Protein AF-A0A7S2CNF3-F1 (afdb_monomer_lite)

Secondary structure (DSSP, 8-state):
--------------------------------SS-EEEEESS-----TT-----EEEEE--SS-EEEEEEEEEEEE---SS-TTPEEEEEEEEEEEE----EEES-S--------TT--------EEE-SSS----------

Sequence (142 aa):
PNAKSQDANVSSAASAASGAEDGGMDAFNIDRASAILSCIPPRGILAPGESATSNIICEAGRQPERVRAVLECLVAGTDHLQSSTFKTQYISLRGEVQSPKVHLNTTHIAWGTCFVGVPVVRTVTLTNLSNLSTKFKWERPM

Structure (mmCIF, N/CA/C/O backbone):
data_AF-A0A7S2CNF3-F1
#
_entry.id   AF-A0A7S2CNF3-F1
#
loop_
_atom_site.group_PDB
_atom_site.id
_atom_site.type_symbol
_atom_site.label_atom_id
_atom_site.label_alt_id
_atom_site.label_comp_id
_atom_site.label_asym_id
_atom_site.label_entity_id
_atom_site.label_seq_id
_atom_site.pdbx_PDB_ins_code
_atom_site.Cartn_x
_atom_site.Cartn_y
_atom_site.Cartn_z
_atom_site.occupancy
_atom_site.B_iso_or_equiv
_atom_site.auth_seq_id
_atom_site.auth_comp_id
_atom_site.auth_asym_id
_atom_site.auth_atom_id
_atom_site.pdbx_PDB_model_num
ATOM 1 N N . PRO A 1 1 ? -34.050 71.194 13.784 1.00 43.69 1 PRO A N 1
ATOM 2 C CA . PRO A 1 1 ? -33.023 70.202 13.378 1.00 43.69 1 PRO A CA 1
ATOM 3 C C . PRO A 1 1 ? -32.804 69.164 14.499 1.00 43.69 1 PRO A C 1
ATOM 5 O O . PRO A 1 1 ? -31.920 69.307 15.328 1.00 43.69 1 PRO A O 1
ATOM 8 N N . ASN A 1 2 ? -33.815 68.326 14.735 1.00 32.94 2 ASN A N 1
ATOM 9 C CA . ASN A 1 2 ? -33.818 66.884 14.441 1.00 32.94 2 ASN A CA 1
ATOM 10 C C . ASN A 1 2 ? -32.731 66.067 15.159 1.00 32.94 2 ASN A C 1
ATOM 12 O O . ASN A 1 2 ? -31.636 65.862 14.650 1.00 32.94 2 ASN A O 1
ATOM 16 N N . ALA A 1 3 ? -33.132 65.523 16.309 1.00 36.19 3 ALA A N 1
ATOM 17 C CA . ALA A 1 3 ? -32.718 64.210 16.771 1.00 36.19 3 ALA A CA 1
ATOM 18 C C . ALA A 1 3 ? -33.370 63.131 15.887 1.00 36.19 3 ALA A C 1
ATOM 20 O O . ALA A 1 3 ? -34.556 63.252 15.575 1.00 36.19 3 ALA A O 1
ATOM 21 N N . LYS A 1 4 ? -32.626 62.077 15.530 1.00 34.69 4 LYS A N 1
ATOM 22 C CA . LYS A 1 4 ? -33.148 60.708 15.379 1.00 34.69 4 LYS A CA 1
ATOM 23 C C . LYS A 1 4 ? -32.015 59.700 15.178 1.00 34.69 4 LYS A C 1
ATOM 25 O O . LYS A 1 4 ? -31.193 59.837 14.279 1.00 34.69 4 LYS A O 1
ATOM 30 N N . SER A 1 5 ? -32.047 58.710 16.066 1.00 39.97 5 SER A N 1
ATOM 31 C CA . SER A 1 5 ? -31.456 57.376 15.986 1.00 39.97 5 SER A CA 1
ATOM 32 C C . SER A 1 5 ? -31.445 56.820 14.559 1.00 39.97 5 SER A C 1
ATOM 34 O O . SER A 1 5 ? -32.467 56.884 13.874 1.00 39.97 5 SER A O 1
ATOM 36 N N . GLN A 1 6 ? -30.312 56.261 14.130 1.00 36.84 6 GLN A N 1
ATOM 37 C CA . GLN A 1 6 ? -30.236 55.404 12.951 1.00 36.84 6 GLN A CA 1
ATOM 38 C C . GLN A 1 6 ? -30.036 53.964 13.412 1.00 36.84 6 GLN A C 1
ATOM 40 O O . GLN A 1 6 ? -28.930 53.533 13.729 1.00 36.84 6 GLN A O 1
ATOM 45 N N . ASP A 1 7 ? -31.153 53.243 13.440 1.00 32.22 7 ASP A N 1
ATOM 46 C CA . ASP A 1 7 ? -31.202 51.796 13.340 1.00 32.22 7 ASP A CA 1
ATOM 47 C C . ASP A 1 7 ? -30.669 51.375 11.966 1.00 32.22 7 ASP A C 1
ATOM 49 O O . ASP A 1 7 ? -31.209 51.766 10.930 1.00 32.22 7 ASP A O 1
ATOM 53 N N . ALA A 1 8 ? -29.630 50.545 11.950 1.00 36.97 8 ALA A N 1
ATOM 54 C CA . ALA A 1 8 ? -29.234 49.776 10.777 1.00 36.97 8 ALA A CA 1
ATOM 55 C C . ALA A 1 8 ? -29.357 48.287 11.112 1.00 36.97 8 ALA A C 1
ATOM 57 O O . ALA A 1 8 ? -28.380 47.572 11.316 1.00 36.97 8 ALA A O 1
ATOM 58 N N . ASN A 1 9 ? -30.608 47.834 11.193 1.00 32.03 9 ASN A N 1
ATOM 59 C CA . ASN A 1 9 ? -30.959 46.430 11.071 1.00 32.03 9 ASN A CA 1
ATOM 60 C C . ASN A 1 9 ? -30.793 46.033 9.597 1.00 32.03 9 ASN A C 1
ATOM 62 O O . ASN A 1 9 ? -31.668 46.308 8.778 1.00 32.03 9 ASN A O 1
ATOM 66 N N . VAL A 1 10 ? -29.673 45.396 9.259 1.00 37.06 10 VAL A N 1
ATOM 67 C CA . VAL A 1 10 ? -29.544 44.645 8.006 1.00 37.06 10 VAL A CA 1
ATOM 68 C C . VAL A 1 10 ? -29.472 43.169 8.362 1.00 37.06 10 VAL A C 1
ATOM 70 O O . VAL A 1 10 ? -28.413 42.565 8.503 1.00 37.06 10 VAL A O 1
ATOM 73 N N . SER A 1 11 ? -30.662 42.603 8.526 1.00 34.06 11 SER A N 1
ATOM 74 C CA . SER A 1 11 ? -30.905 41.173 8.424 1.00 34.06 11 SER A CA 1
ATOM 75 C C . SER A 1 11 ? -30.672 40.755 6.970 1.00 34.06 11 SER A C 1
ATOM 77 O O . SER A 1 11 ? -31.404 41.194 6.085 1.00 34.06 11 SER A O 1
ATOM 79 N N . SER A 1 12 ? -29.682 39.905 6.698 1.00 36.38 12 SER A N 1
ATOM 80 C CA . SER A 1 12 ? -29.613 39.188 5.419 1.00 36.38 12 SER A CA 1
ATOM 81 C C . SER A 1 12 ? -29.287 37.713 5.645 1.00 36.38 12 SER A C 1
ATOM 83 O O . SER A 1 12 ? -28.172 37.319 5.964 1.00 36.38 12 SER A O 1
ATOM 85 N N . ALA A 1 13 ? -30.375 36.947 5.565 1.00 34.81 13 ALA A N 1
ATOM 86 C CA . ALA A 1 13 ? -30.526 35.554 5.171 1.00 34.81 13 ALA A CA 1
ATOM 87 C C . ALA A 1 13 ? -29.304 34.629 5.290 1.00 34.81 13 ALA A C 1
ATOM 89 O O . ALA A 1 13 ? -28.396 34.623 4.458 1.00 34.81 13 ALA A O 1
ATOM 90 N N . ALA A 1 14 ? -29.414 33.710 6.252 1.00 30.45 14 ALA A N 1
ATOM 91 C CA . ALA A 1 14 ? -28.791 32.401 6.186 1.00 30.45 14 ALA A CA 1
ATOM 92 C C . ALA A 1 14 ? -29.120 31.742 4.836 1.00 30.45 14 ALA A C 1
ATOM 94 O O . ALA A 1 14 ? -30.255 31.336 4.586 1.00 30.45 14 ALA A O 1
ATOM 95 N N . SER A 1 15 ? -28.120 31.635 3.968 1.00 34.53 15 SER A N 1
ATOM 96 C CA . SER A 1 15 ? -28.191 30.748 2.814 1.00 34.53 15 SER A CA 1
ATOM 97 C C . SER A 1 15 ? -27.723 29.376 3.272 1.00 34.53 15 SER A C 1
ATOM 99 O O . SER A 1 15 ? -26.529 29.097 3.363 1.00 34.53 15 SER A O 1
ATOM 101 N N . ALA A 1 16 ? -28.698 28.542 3.623 1.00 34.00 16 ALA A N 1
ATOM 102 C CA . ALA A 1 16 ? -28.526 27.109 3.746 1.00 34.00 16 ALA A CA 1
ATOM 103 C C . ALA A 1 16 ? -28.136 26.554 2.370 1.00 34.00 16 ALA A C 1
ATOM 105 O O . ALA A 1 16 ? -28.988 26.282 1.529 1.00 34.00 16 ALA A O 1
ATOM 106 N N . ALA A 1 17 ? -26.835 26.399 2.133 1.00 33.38 17 ALA A N 1
ATOM 107 C CA . ALA A 1 17 ? -26.350 25.532 1.076 1.00 33.38 17 ALA A CA 1
ATOM 108 C C . ALA A 1 17 ? -26.454 24.097 1.599 1.00 33.38 17 ALA A C 1
ATOM 110 O O . ALA A 1 17 ? -25.530 23.553 2.201 1.00 33.38 17 ALA A O 1
ATOM 111 N N . SER A 1 18 ? -27.630 23.502 1.408 1.00 35.34 18 SER A N 1
ATOM 112 C CA . SER A 1 18 ? -27.829 22.059 1.442 1.00 35.34 18 SER A CA 1
ATOM 113 C C . SER A 1 18 ? -27.072 21.434 0.267 1.00 35.34 18 SER A C 1
ATOM 115 O O . SER A 1 18 ? -27.655 21.085 -0.757 1.00 35.34 18 SER A O 1
ATOM 117 N N . GLY A 1 19 ? -25.754 21.334 0.404 1.00 31.59 19 GLY A N 1
ATOM 118 C CA . GLY A 1 19 ? -24.930 20.429 -0.379 1.00 31.59 19 GLY A CA 1
ATOM 119 C C . GLY A 1 19 ? -25.007 19.062 0.274 1.00 31.59 19 GLY A C 1
ATOM 120 O O . GLY A 1 19 ? -24.128 18.689 1.045 1.00 31.59 19 GLY A O 1
ATOM 121 N N . ALA A 1 20 ? -26.090 18.333 0.008 1.00 35.31 20 ALA A N 1
ATOM 122 C CA . ALA A 1 20 ? -26.038 16.885 0.091 1.00 35.31 20 ALA A CA 1
ATOM 123 C C . ALA A 1 20 ? -25.110 16.433 -1.041 1.00 35.31 20 ALA A C 1
ATOM 125 O O . ALA A 1 20 ? -25.557 16.124 -2.142 1.00 35.31 20 ALA A O 1
ATOM 126 N N . GLU A 1 21 ? -23.804 16.469 -0.788 1.00 35.97 21 GLU A N 1
ATOM 127 C CA . GLU A 1 21 ? -22.886 15.616 -1.521 1.00 35.97 21 GLU A CA 1
ATOM 128 C C . GLU A 1 21 ? -23.236 14.201 -1.076 1.00 35.97 21 GLU A C 1
ATOM 130 O O . GLU A 1 21 ? -22.768 13.700 -0.051 1.00 35.97 21 GLU A O 1
ATOM 135 N N . ASP A 1 22 ? -24.169 13.607 -1.820 1.00 39.06 22 ASP A N 1
ATOM 136 C CA . ASP A 1 22 ? -24.310 12.171 -1.962 1.00 39.06 22 ASP A CA 1
ATOM 137 C C . ASP A 1 22 ? -22.948 11.672 -2.439 1.00 39.06 22 ASP A C 1
ATOM 139 O O . ASP A 1 22 ? -22.646 11.603 -3.629 1.00 39.06 22 ASP A O 1
ATOM 143 N N . GLY A 1 23 ? -22.059 11.469 -1.469 1.00 38.12 23 GLY A N 1
ATOM 144 C CA . GLY A 1 23 ? -20.784 10.821 -1.649 1.00 38.12 23 GLY A CA 1
ATOM 145 C C . GLY A 1 23 ? -21.093 9.375 -1.960 1.00 38.12 23 GLY A C 1
ATOM 146 O O . GLY A 1 23 ? -20.979 8.522 -1.079 1.00 38.12 23 GLY A O 1
ATOM 147 N N . GLY A 1 24 ? -21.514 9.129 -3.204 1.00 38.59 24 GLY A N 1
ATOM 148 C CA . GLY A 1 24 ? -21.463 7.823 -3.818 1.00 38.59 24 GLY A CA 1
ATOM 149 C C . GLY A 1 24 ? -20.099 7.276 -3.462 1.00 38.59 24 GLY A C 1
ATOM 150 O O . GLY A 1 24 ? -19.079 7.874 -3.802 1.00 38.59 24 GLY A O 1
ATOM 151 N N . MET A 1 25 ? -20.088 6.231 -2.633 1.00 52.22 25 MET A N 1
ATOM 152 C CA . MET A 1 25 ? -18.865 5.536 -2.295 1.00 52.22 25 MET A CA 1
ATOM 153 C C . MET A 1 25 ? -18.243 5.155 -3.628 1.00 52.22 25 MET A C 1
ATOM 155 O O . MET A 1 25 ? -18.742 4.236 -4.277 1.00 52.22 25 MET A O 1
ATOM 159 N N . ASP A 1 26 ? -17.194 5.874 -4.032 1.00 51.72 26 ASP A N 1
ATOM 160 C CA . ASP A 1 26 ? -16.319 5.436 -5.102 1.00 51.72 26 ASP A CA 1
ATOM 161 C C . ASP A 1 26 ? -15.913 4.032 -4.695 1.00 51.72 26 ASP A C 1
ATOM 163 O O . ASP A 1 26 ? -15.194 3.816 -3.712 1.00 51.72 26 ASP A O 1
ATOM 167 N N . ALA A 1 27 ? -16.520 3.060 -5.363 1.00 48.72 27 ALA A N 1
ATOM 168 C CA . ALA A 1 27 ? -16.251 1.673 -5.124 1.00 48.72 27 ALA A CA 1
ATOM 169 C C . ALA A 1 27 ? -14.803 1.488 -5.562 1.00 48.72 27 ALA A C 1
ATOM 171 O O . ALA A 1 27 ? -14.521 1.277 -6.738 1.00 48.72 27 ALA A O 1
ATOM 172 N N . PHE A 1 28 ? -13.875 1.587 -4.608 1.00 55.56 28 PHE A N 1
ATOM 173 C CA . PHE A 1 28 ? -12.511 1.095 -4.735 1.00 55.56 28 PHE A CA 1
ATOM 174 C C . PHE A 1 28 ? -12.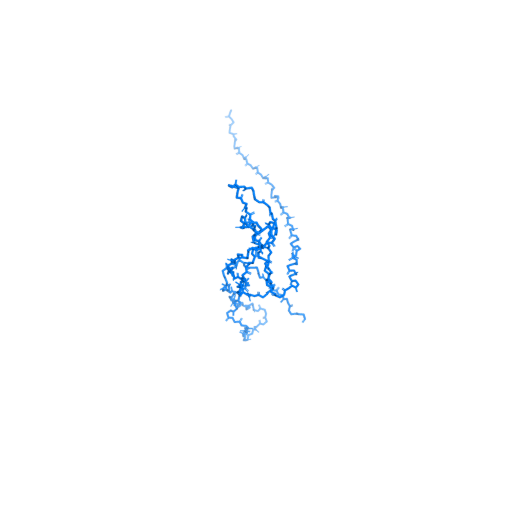582 -0.432 -4.800 1.00 55.56 28 PHE A C 1
ATOM 176 O O . PHE A 1 28 ? -12.106 -1.146 -3.916 1.00 55.56 28 PHE A O 1
ATOM 183 N N . ASN A 1 29 ? -13.253 -0.947 -5.829 1.00 61.88 29 ASN A N 1
ATOM 184 C CA . ASN A 1 29 ? -13.322 -2.359 -6.101 1.00 61.88 29 ASN A CA 1
ATOM 185 C C . ASN A 1 29 ? -12.037 -2.733 -6.827 1.00 61.88 29 ASN A C 1
ATOM 187 O O . ASN A 1 29 ? -11.966 -2.833 -8.048 1.00 61.88 29 ASN A O 1
ATOM 191 N N . ILE A 1 30 ? -10.976 -2.855 -6.038 1.00 74.50 30 ILE A N 1
ATOM 192 C CA . ILE A 1 30 ? -9.736 -3.449 -6.501 1.00 74.50 30 ILE A CA 1
ATOM 193 C C . ILE A 1 30 ? -10.001 -4.955 -6.555 1.00 74.50 30 ILE A C 1
ATOM 195 O O . ILE A 1 30 ? -10.052 -5.629 -5.519 1.00 74.50 30 ILE A O 1
ATOM 199 N N . ASP A 1 31 ? -10.215 -5.470 -7.766 1.00 79.19 31 ASP A N 1
ATOM 200 C CA . ASP A 1 31 ? -10.478 -6.895 -8.013 1.00 79.19 31 ASP A CA 1
ATOM 201 C C . ASP A 1 31 ? -9.234 -7.767 -7.771 1.00 79.19 31 ASP A C 1
ATOM 203 O O . ASP A 1 31 ? -9.333 -8.973 -7.547 1.00 79.19 31 ASP A O 1
ATOM 207 N N . ARG A 1 32 ? -8.041 -7.161 -7.788 1.00 85.00 32 ARG A N 1
ATOM 208 C CA . ARG A 1 32 ? -6.761 -7.864 -7.661 1.00 85.00 32 ARG A CA 1
ATOM 209 C C . ARG A 1 32 ? -6.258 -7.890 -6.219 1.00 85.00 32 ARG A C 1
ATOM 211 O O . ARG A 1 32 ? -6.303 -6.895 -5.496 1.00 85.00 32 ARG A O 1
ATOM 218 N N . ALA A 1 33 ? -5.725 -9.039 -5.809 1.00 85.25 33 ALA A N 1
ATOM 219 C CA . ALA A 1 33 ? -5.144 -9.202 -4.479 1.00 85.25 33 ALA A CA 1
ATOM 220 C C . ALA A 1 33 ? -3.801 -8.460 -4.330 1.00 85.25 33 ALA A C 1
ATOM 222 O O . ALA A 1 33 ? -3.605 -7.774 -3.328 1.00 85.25 33 ALA A O 1
ATOM 223 N N . SER A 1 34 ? -2.934 -8.556 -5.343 1.00 89.25 34 SER A N 1
ATOM 224 C CA . SER A 1 34 ? -1.546 -8.064 -5.343 1.00 89.25 34 SER A CA 1
ATOM 225 C C . SER A 1 34 ? -1.332 -6.850 -6.244 1.00 89.25 34 SER A C 1
ATOM 227 O O . SER A 1 34 ? -2.154 -6.560 -7.118 1.00 89.25 34 SER A O 1
ATOM 229 N N . ALA A 1 35 ? -0.214 -6.157 -6.028 1.00 91.81 35 ALA A N 1
ATOM 230 C CA . ALA A 1 35 ? 0.184 -4.989 -6.806 1.00 91.81 35 ALA A CA 1
ATOM 231 C C . ALA A 1 35 ? 0.728 -5.355 -8.198 1.00 91.81 35 ALA A C 1
ATOM 233 O O . ALA A 1 35 ? 1.292 -6.432 -8.394 1.00 91.81 35 ALA A O 1
ATOM 234 N N . ILE A 1 36 ? 0.603 -4.443 -9.165 1.00 92.00 36 ILE A N 1
ATOM 235 C CA . ILE A 1 36 ? 1.133 -4.608 -10.527 1.00 92.00 36 ILE A CA 1
ATOM 236 C C . ILE A 1 36 ? 2.018 -3.425 -10.896 1.00 92.00 36 ILE A C 1
ATOM 238 O O . ILE A 1 36 ? 1.729 -2.279 -10.562 1.00 92.00 36 ILE A O 1
ATOM 242 N N . LEU A 1 37 ? 3.100 -3.721 -11.615 1.00 92.75 37 LEU A N 1
ATOM 243 C CA . LEU A 1 37 ? 4.009 -2.727 -12.165 1.00 92.75 37 LEU A CA 1
ATOM 244 C C . LEU A 1 37 ? 3.826 -2.632 -13.679 1.00 92.75 37 LEU A C 1
ATOM 246 O O . LEU A 1 37 ? 3.776 -3.652 -14.367 1.00 92.75 37 LEU A O 1
ATOM 250 N N . SER A 1 38 ? 3.777 -1.412 -14.204 1.00 92.19 38 SER A N 1
ATOM 251 C CA 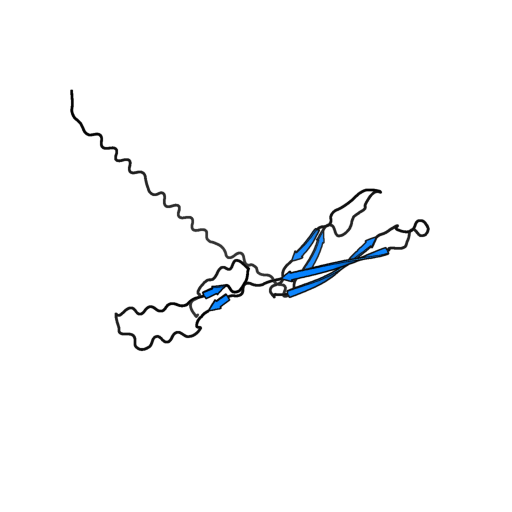. SER A 1 38 ? 3.789 -1.145 -15.642 1.00 92.19 38 SER A CA 1
ATOM 252 C C . SER A 1 38 ? 4.753 -0.009 -15.982 1.00 92.19 38 SER A C 1
ATOM 254 O O . SER A 1 38 ? 5.070 0.831 -15.144 1.00 92.19 38 SER A O 1
ATOM 256 N N . CYS A 1 39 ? 5.270 -0.016 -17.209 1.00 92.50 39 CYS A N 1
ATOM 257 C CA . CYS A 1 39 ? 6.234 0.960 -17.708 1.00 92.50 39 CYS A CA 1
ATOM 258 C C . CYS A 1 39 ? 5.623 1.675 -18.917 1.00 92.50 39 CYS A C 1
ATOM 260 O O . CYS A 1 39 ? 5.191 1.012 -19.864 1.00 92.50 39 CYS A O 1
ATOM 262 N N . ILE A 1 40 ? 5.550 3.007 -18.879 1.00 93.31 40 ILE A N 1
ATOM 263 C CA . ILE A 1 40 ? 4.910 3.818 -19.919 1.00 93.31 40 ILE A CA 1
ATOM 264 C C . ILE A 1 40 ? 5.846 4.971 -20.332 1.00 93.31 40 ILE A C 1
ATOM 266 O O . ILE A 1 40 ? 6.092 5.864 -19.519 1.00 93.31 40 ILE A O 1
ATOM 270 N N . PRO A 1 41 ? 6.318 5.013 -21.594 1.00 92.94 41 PRO A N 1
ATOM 271 C CA . PRO A 1 41 ? 6.096 4.024 -22.651 1.00 92.94 41 PRO A CA 1
ATOM 272 C C . PRO A 1 41 ? 6.914 2.729 -22.434 1.00 92.94 41 PRO A C 1
ATOM 274 O O . PRO A 1 41 ? 8.037 2.788 -21.929 1.00 92.94 41 PRO A O 1
ATOM 277 N N . PRO A 1 42 ? 6.410 1.556 -22.871 1.00 89.31 42 PRO A N 1
ATOM 278 C CA . PRO A 1 42 ? 7.123 0.281 -22.721 1.00 89.31 42 PRO A CA 1
ATOM 279 C C . PRO A 1 42 ? 8.273 0.099 -23.725 1.00 89.31 42 PRO A C 1
ATOM 281 O O . PRO A 1 42 ? 9.096 -0.797 -23.569 1.00 89.31 42 PRO A O 1
ATOM 284 N N . ARG A 1 43 ? 8.317 0.915 -24.784 1.00 89.88 43 ARG A N 1
ATOM 285 C CA . ARG A 1 43 ? 9.347 0.894 -25.831 1.00 89.88 43 ARG A CA 1
ATOM 286 C C . ARG A 1 43 ? 9.547 2.289 -26.408 1.00 89.88 43 ARG A C 1
ATOM 288 O O . ARG A 1 43 ? 8.608 3.082 -26.432 1.00 89.88 43 ARG A O 1
ATOM 295 N N . GLY A 1 44 ? 10.741 2.550 -26.919 1.00 89.62 44 GLY A N 1
ATOM 296 C CA . GLY A 1 44 ? 11.100 3.812 -27.558 1.00 89.62 44 GLY A CA 1
ATOM 297 C C . GLY A 1 44 ? 12.385 3.681 -28.368 1.00 89.62 44 GLY A C 1
ATOM 298 O O . GLY A 1 44 ? 13.030 2.633 -28.349 1.00 89.62 44 GLY A O 1
ATOM 299 N N . ILE A 1 45 ? 12.732 4.745 -29.088 1.00 89.06 45 ILE A N 1
ATOM 300 C CA . ILE A 1 45 ? 13.978 4.877 -29.848 1.00 89.06 45 ILE A CA 1
ATOM 301 C C . ILE A 1 45 ? 14.646 6.162 -29.364 1.00 89.06 45 ILE A C 1
ATOM 303 O O . ILE A 1 45 ? 13.952 7.143 -29.114 1.00 89.06 45 ILE A O 1
ATOM 307 N N . LEU A 1 46 ? 15.968 6.134 -29.211 1.00 89.38 46 LEU A N 1
ATOM 308 C CA . LEU A 1 46 ? 16.773 7.285 -28.815 1.00 89.38 46 LEU A CA 1
ATOM 309 C C . LEU A 1 46 ? 17.792 7.590 -29.907 1.00 89.38 46 LEU A C 1
ATOM 311 O O . LEU A 1 46 ? 18.520 6.694 -30.342 1.00 89.38 46 LEU A O 1
ATOM 315 N N . ALA A 1 47 ? 17.856 8.846 -30.335 1.00 89.44 47 ALA A N 1
ATOM 316 C CA . ALA A 1 47 ? 18.941 9.344 -31.162 1.00 89.44 47 ALA A CA 1
ATOM 317 C C . ALA A 1 47 ? 20.237 9.512 -30.336 1.00 89.44 47 ALA A C 1
ATOM 319 O O . ALA A 1 47 ? 20.202 9.576 -29.102 1.00 89.44 47 ALA A O 1
ATOM 320 N N . PRO A 1 48 ? 21.413 9.604 -30.982 1.00 88.69 48 PRO A N 1
ATOM 321 C CA . PRO A 1 48 ? 22.669 9.855 -30.279 1.00 88.69 48 PRO A CA 1
ATOM 322 C C . PRO A 1 48 ? 22.621 11.156 -29.467 1.00 88.69 48 PRO A C 1
ATOM 324 O O . PRO A 1 48 ? 22.366 12.228 -30.010 1.00 88.69 48 PRO A O 1
ATOM 327 N N . GLY A 1 49 ? 22.881 11.057 -28.162 1.00 90.44 49 GLY A N 1
ATOM 328 C CA . GLY A 1 49 ? 22.819 12.192 -27.233 1.00 90.44 49 GLY A CA 1
ATOM 329 C C . GLY A 1 49 ? 21.409 12.549 -26.745 1.00 90.44 49 GLY A C 1
ATOM 330 O O . GLY A 1 49 ? 21.269 13.467 -25.941 1.00 90.44 49 GLY A O 1
ATOM 331 N N . GLU A 1 50 ? 20.377 11.827 -27.184 1.00 92.81 50 GLU A N 1
ATOM 332 C CA . GLU A 1 50 ? 19.004 12.004 -26.713 1.00 92.81 50 GLU A CA 1
ATOM 333 C C . GLU A 1 50 ? 18.773 11.273 -25.383 1.00 92.81 50 GLU A C 1
ATOM 335 O O . GLU A 1 50 ? 19.379 10.241 -25.090 1.00 92.81 50 GLU A O 1
ATOM 340 N N . SER A 1 51 ? 17.876 11.809 -24.558 1.00 90.94 51 SER A N 1
ATOM 341 C CA . SER A 1 51 ? 17.419 11.185 -23.316 1.00 90.94 51 SER A CA 1
ATOM 342 C C . SER A 1 51 ? 15.897 11.098 -23.319 1.00 90.94 51 SER A C 1
ATOM 344 O O . SER A 1 51 ? 15.227 12.065 -23.669 1.00 90.94 51 SER A O 1
ATOM 346 N N . ALA A 1 52 ? 15.354 9.962 -22.883 1.00 89.50 52 ALA A N 1
ATOM 347 C CA . ALA A 1 52 ? 13.918 9.771 -22.695 1.00 89.50 52 ALA A CA 1
ATOM 348 C C . ALA A 1 52 ? 13.618 9.363 -21.255 1.00 89.50 52 ALA A C 1
ATOM 350 O O . ALA A 1 52 ? 14.414 8.693 -20.594 1.00 89.50 52 ALA A O 1
ATOM 351 N N . THR A 1 53 ? 12.434 9.742 -20.786 1.00 92.25 53 THR A N 1
ATOM 352 C CA . THR A 1 53 ? 11.907 9.340 -19.484 1.00 92.25 53 THR A CA 1
ATOM 353 C C . THR A 1 53 ? 10.794 8.327 -19.695 1.00 92.25 53 THR A C 1
ATOM 355 O O . THR A 1 53 ? 9.881 8.568 -20.483 1.00 92.25 53 THR A O 1
ATOM 358 N N . SER A 1 54 ? 10.863 7.205 -18.981 1.00 90.69 54 SER A N 1
ATOM 359 C CA . SER A 1 54 ? 9.754 6.260 -18.894 1.00 90.69 54 SER A CA 1
ATOM 360 C C . SER A 1 54 ? 9.243 6.189 -17.463 1.00 90.69 54 SER A C 1
ATOM 362 O O . SER A 1 54 ? 10.026 6.086 -16.516 1.00 90.69 54 SER A O 1
ATOM 364 N N . ASN A 1 55 ? 7.926 6.289 -17.314 1.00 93.25 55 ASN A N 1
ATOM 365 C CA . ASN A 1 55 ? 7.265 6.289 -16.023 1.00 93.25 55 ASN A CA 1
ATOM 366 C C . ASN A 1 55 ? 6.967 4.856 -15.600 1.00 93.25 55 ASN A C 1
ATOM 368 O O . ASN A 1 55 ? 6.351 4.091 -16.342 1.00 93.25 55 ASN A O 1
ATOM 372 N N . ILE A 1 56 ? 7.366 4.520 -14.378 1.00 92.62 56 ILE A N 1
ATOM 373 C CA . ILE A 1 56 ? 7.053 3.238 -13.755 1.00 92.62 56 ILE A CA 1
ATOM 374 C C . ILE A 1 56 ? 5.848 3.457 -12.848 1.00 92.62 56 ILE A C 1
ATOM 376 O O . ILE A 1 56 ? 5.922 4.208 -11.876 1.00 92.62 56 ILE A O 1
ATOM 380 N N . ILE A 1 57 ? 4.737 2.808 -13.172 1.00 92.94 57 ILE A N 1
ATOM 381 C CA . ILE A 1 57 ? 3.478 2.910 -12.439 1.00 92.94 57 ILE A CA 1
ATOM 382 C C . ILE A 1 57 ? 3.314 1.657 -11.588 1.00 92.94 57 ILE A C 1
ATOM 384 O O . ILE A 1 57 ? 3.419 0.541 -12.094 1.00 92.94 57 ILE A O 1
ATOM 388 N N . CYS A 1 58 ? 3.048 1.853 -10.297 1.00 91.50 58 CYS A N 1
ATOM 389 C CA . CYS A 1 58 ? 2.687 0.795 -9.362 1.00 91.50 58 CYS A CA 1
ATOM 390 C C . CYS A 1 58 ? 1.204 0.924 -9.015 1.00 91.50 58 CYS A C 1
ATOM 392 O O . CYS A 1 58 ? 0.801 1.860 -8.325 1.00 91.50 58 CYS A O 1
ATOM 394 N N . GLU A 1 59 ? 0.401 -0.012 -9.502 1.00 91.88 59 GLU A N 1
ATOM 395 C CA . GLU A 1 59 ? -1.015 -0.119 -9.175 1.00 91.88 59 GLU A CA 1
ATOM 396 C C . GLU A 1 59 ? -1.166 -1.011 -7.943 1.00 91.88 59 GLU A C 1
ATOM 398 O O . GLU A 1 59 ? -0.796 -2.186 -7.965 1.00 91.88 59 GLU A O 1
ATOM 403 N N . ALA A 1 60 ? -1.679 -0.448 -6.849 1.00 90.38 60 ALA A N 1
ATOM 404 C CA . ALA A 1 60 ? -1.841 -1.168 -5.592 1.00 90.38 60 ALA A CA 1
ATOM 405 C C . ALA A 1 60 ? -2.948 -2.237 -5.671 1.00 90.38 60 ALA A C 1
ATOM 407 O O . ALA A 1 60 ? -4.018 -2.004 -6.233 1.00 90.38 60 ALA A O 1
ATOM 408 N N . GLY A 1 61 ? -2.691 -3.396 -5.058 1.00 89.81 61 GLY A N 1
ATOM 409 C CA . GLY A 1 61 ? -3.692 -4.436 -4.815 1.00 89.81 61 GLY A CA 1
ATOM 410 C C . GLY A 1 61 ? -4.493 -4.197 -3.530 1.00 89.81 61 GLY A C 1
ATOM 411 O O . GLY A 1 61 ? -4.256 -3.242 -2.790 1.00 89.81 61 GLY A O 1
ATOM 412 N N . ARG A 1 62 ? -5.436 -5.099 -3.231 1.00 87.56 62 ARG A N 1
ATOM 413 C CA . ARG A 1 62 ? -6.229 -5.057 -1.987 1.00 87.56 62 ARG A CA 1
ATOM 414 C C . ARG A 1 62 ? -5.394 -5.339 -0.734 1.00 87.56 62 ARG A C 1
ATOM 416 O O . ARG A 1 62 ? -5.743 -4.879 0.352 1.00 87.56 62 ARG A O 1
ATOM 423 N N . GLN A 1 63 ? -4.342 -6.144 -0.857 1.00 88.94 63 GLN A N 1
ATOM 424 C CA . GLN A 1 63 ? -3.533 -6.571 0.279 1.00 88.94 63 GLN A CA 1
ATOM 425 C C . GLN A 1 63 ? -2.273 -5.711 0.423 1.00 88.94 63 GLN A C 1
ATOM 427 O O . GLN A 1 63 ? -1.653 -5.357 -0.581 1.00 88.94 63 GLN A O 1
ATOM 432 N N . PRO A 1 64 ? -1.850 -5.406 1.664 1.00 90.69 64 PRO A N 1
ATOM 433 C CA . PRO A 1 64 ? -0.526 -4.856 1.908 1.00 90.69 64 PRO A CA 1
ATOM 434 C C . PRO A 1 64 ? 0.553 -5.782 1.361 1.00 90.69 64 PRO A C 1
ATOM 436 O O . PRO A 1 64 ? 0.559 -6.979 1.649 1.00 90.69 64 PRO A O 1
ATOM 439 N N . GLU A 1 65 ? 1.495 -5.222 0.616 1.00 94.00 65 GLU A N 1
ATOM 440 C CA . GLU A 1 65 ? 2.512 -5.999 -0.081 1.00 94.00 65 GLU A CA 1
ATOM 441 C C . GLU A 1 65 ? 3.829 -5.229 -0.153 1.00 94.00 65 GLU A C 1
ATOM 443 O O . GLU A 1 65 ? 3.869 -4.027 -0.410 1.00 94.00 65 GLU A O 1
ATOM 448 N N . ARG A 1 66 ? 4.946 -5.934 0.040 1.00 93.81 66 ARG A N 1
ATOM 449 C CA . ARG A 1 66 ? 6.274 -5.392 -0.262 1.00 93.81 66 ARG A CA 1
ATOM 450 C C . ARG A 1 66 ? 6.641 -5.772 -1.685 1.00 93.81 66 ARG A C 1
ATOM 452 O O . ARG A 1 66 ? 7.101 -6.884 -1.926 1.00 93.81 66 ARG A O 1
ATOM 459 N N . VAL A 1 67 ? 6.492 -4.825 -2.600 1.00 93.38 67 VAL A N 1
ATOM 460 C CA . VAL A 1 67 ? 6.827 -5.020 -4.007 1.00 93.38 67 VAL A CA 1
ATOM 461 C C . VAL A 1 67 ? 8.346 -5.036 -4.159 1.00 93.38 67 VAL A C 1
ATOM 463 O O . VAL A 1 67 ? 9.033 -4.072 -3.810 1.00 93.38 67 VAL A O 1
ATOM 466 N N . ARG A 1 68 ? 8.882 -6.145 -4.669 1.00 94.94 68 ARG A N 1
ATOM 467 C CA . ARG A 1 68 ? 10.285 -6.286 -5.075 1.00 94.94 68 ARG A CA 1
ATOM 468 C C . ARG A 1 68 ? 10.308 -6.867 -6.474 1.00 94.94 68 ARG A C 1
ATOM 470 O O . ARG A 1 68 ? 9.873 -7.996 -6.667 1.00 94.94 68 ARG A O 1
ATOM 477 N N . ALA A 1 69 ? 10.807 -6.098 -7.427 1.00 92.25 69 ALA A N 1
ATOM 478 C CA . ALA A 1 69 ? 10.827 -6.501 -8.824 1.00 92.25 69 ALA A CA 1
ATOM 479 C C . ALA A 1 69 ? 12.146 -6.109 -9.483 1.00 92.25 69 ALA A C 1
ATOM 481 O O . ALA A 1 69 ? 12.894 -5.275 -8.970 1.00 92.25 69 ALA A O 1
ATOM 482 N N . VAL A 1 70 ? 12.411 -6.714 -10.633 1.00 94.62 70 VAL A N 1
ATOM 483 C CA . VAL A 1 70 ? 13.490 -6.319 -11.530 1.00 94.62 70 VAL A CA 1
ATOM 484 C C . VAL A 1 70 ? 12.852 -6.028 -12.879 1.00 94.62 70 VAL A C 1
ATOM 486 O O . VAL A 1 70 ? 12.140 -6.874 -13.411 1.00 94.62 70 VAL A O 1
ATOM 489 N N . LEU A 1 71 ? 13.062 -4.823 -13.403 1.00 92.19 71 LEU A N 1
ATOM 490 C CA . LEU A 1 71 ? 12.698 -4.499 -14.776 1.00 92.19 71 LEU A CA 1
ATOM 491 C C . LEU A 1 71 ? 13.846 -4.854 -15.703 1.00 92.19 71 LEU A C 1
ATOM 493 O O . LEU A 1 71 ? 15.003 -4.533 -15.422 1.00 92.19 71 LEU A O 1
ATOM 497 N N . GLU A 1 72 ? 13.494 -5.461 -16.825 1.00 92.69 72 GLU A N 1
ATOM 498 C CA . GLU A 1 72 ? 14.413 -5.794 -17.901 1.00 92.69 72 GLU A CA 1
ATOM 499 C C . GLU A 1 72 ? 14.216 -4.796 -19.041 1.00 92.69 72 GLU A C 1
ATOM 501 O O . GLU A 1 72 ? 13.107 -4.611 -19.542 1.00 92.69 72 GLU A O 1
ATOM 506 N N . CYS A 1 73 ? 15.294 -4.133 -19.445 1.00 89.94 73 CYS A N 1
ATOM 507 C CA . CYS A 1 73 ? 15.307 -3.224 -20.581 1.00 89.94 73 CYS A CA 1
ATOM 508 C C . CYS A 1 73 ? 16.201 -3.807 -21.673 1.00 89.94 73 CYS A C 1
ATOM 510 O O . CYS A 1 73 ? 17.403 -3.997 -21.477 1.00 89.94 73 CYS A O 1
ATOM 512 N N . LEU A 1 74 ? 15.601 -4.104 -22.823 1.00 90.00 74 LEU A N 1
ATOM 513 C CA . LEU A 1 74 ? 16.307 -4.619 -23.988 1.00 90.00 74 LEU A CA 1
ATOM 514 C C . LEU A 1 74 ? 16.796 -3.450 -24.838 1.00 90.00 74 LEU A C 1
ATOM 516 O O . LEU A 1 74 ? 15.996 -2.682 -25.370 1.00 90.00 74 LEU A O 1
ATOM 520 N N . VAL A 1 75 ? 18.114 -3.338 -24.990 1.00 88.50 75 VAL A N 1
ATOM 521 C CA . VAL A 1 75 ? 18.745 -2.304 -25.813 1.00 88.50 75 VAL A CA 1
ATOM 522 C C . VAL A 1 75 ? 19.258 -2.942 -27.099 1.00 88.50 75 VAL A C 1
ATOM 524 O O . VAL A 1 75 ? 20.120 -3.824 -27.070 1.00 88.50 75 VAL A O 1
ATOM 527 N N . ALA A 1 76 ? 18.707 -2.509 -28.231 1.00 82.94 76 ALA A N 1
ATOM 528 C CA . ALA A 1 76 ? 19.140 -2.929 -29.560 1.00 82.94 76 ALA A CA 1
ATOM 529 C C . ALA A 1 76 ? 20.339 -2.089 -30.031 1.00 82.94 76 ALA A C 1
ATOM 531 O 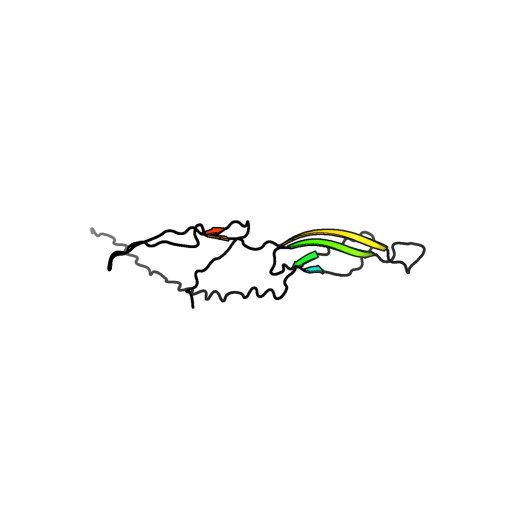O . ALA A 1 76 ? 20.398 -0.894 -29.754 1.00 82.94 76 ALA A O 1
ATOM 532 N N . GLY A 1 77 ? 21.267 -2.695 -30.779 1.00 72.06 77 GLY A N 1
ATOM 533 C CA . GLY A 1 77 ? 22.309 -1.949 -31.501 1.00 72.06 77 GLY A CA 1
ATOM 534 C C . GLY A 1 77 ? 23.494 -1.475 -30.654 1.00 72.06 77 GLY A C 1
ATOM 535 O O . GLY A 1 77 ? 24.154 -0.508 -31.016 1.00 72.06 77 GLY A O 1
ATOM 536 N N . THR A 1 78 ? 23.789 -2.138 -29.532 1.00 65.75 78 THR A N 1
ATOM 537 C CA . THR A 1 78 ? 24.938 -1.774 -28.679 1.00 65.75 78 THR A CA 1
ATOM 538 C C . THR A 1 78 ? 26.294 -2.233 -29.223 1.00 65.75 78 THR A C 1
ATOM 540 O O . THR A 1 78 ? 27.313 -1.908 -28.619 1.00 65.75 78 THR A O 1
ATOM 543 N N . ASP A 1 79 ? 26.322 -3.014 -30.307 1.00 67.19 79 ASP A N 1
ATOM 544 C CA . ASP A 1 79 ? 27.549 -3.520 -30.925 1.00 67.19 79 ASP A CA 1
ATOM 545 C C . ASP A 1 79 ? 27.709 -2.966 -32.349 1.00 67.19 79 ASP A C 1
ATOM 547 O O . ASP A 1 79 ? 26.797 -3.041 -33.171 1.00 67.19 79 ASP A O 1
ATOM 551 N N . HIS A 1 80 ? 28.893 -2.425 -32.636 1.00 59.94 80 HIS A N 1
ATOM 552 C CA . HIS A 1 80 ? 29.280 -1.907 -33.948 1.00 59.94 80 HIS A CA 1
ATOM 553 C C . HIS A 1 80 ? 29.569 -3.039 -34.961 1.00 59.94 80 HIS A C 1
ATOM 555 O O . HIS A 1 80 ? 29.776 -2.766 -36.144 1.00 59.94 80 HIS A O 1
ATOM 561 N N . LEU A 1 81 ? 29.603 -4.305 -34.517 1.00 60.47 81 LEU A N 1
ATOM 562 C CA . LEU A 1 81 ? 29.972 -5.469 -35.335 1.00 60.47 81 LEU A CA 1
ATOM 563 C C . LEU A 1 81 ? 28.856 -6.511 -35.536 1.00 60.47 81 LEU A C 1
ATOM 565 O O . LEU A 1 81 ? 28.956 -7.308 -36.468 1.00 60.47 81 LEU A O 1
ATOM 569 N N . GLN A 1 82 ? 27.773 -6.505 -34.748 1.00 56.03 82 GLN A N 1
ATOM 570 C CA . GLN A 1 82 ? 26.625 -7.403 -34.953 1.00 56.03 82 GLN A CA 1
ATOM 571 C C . GLN A 1 82 ? 25.283 -6.700 -34.718 1.00 56.03 82 GLN A C 1
ATOM 573 O O . GLN A 1 82 ? 24.832 -6.498 -33.593 1.00 56.03 82 GLN A O 1
ATOM 578 N N . SER A 1 83 ? 24.598 -6.396 -35.824 1.00 56.12 83 SER A N 1
ATOM 579 C CA . SER A 1 83 ? 23.317 -5.672 -35.865 1.00 56.12 83 SER A CA 1
ATOM 580 C C . SER A 1 83 ? 22.110 -6.448 -35.303 1.00 56.12 83 SER A C 1
ATOM 582 O O . SER A 1 83 ? 21.005 -5.908 -35.303 1.00 56.12 83 SER A O 1
ATOM 584 N N . SER A 1 84 ? 22.268 -7.700 -34.853 1.00 63.09 84 SER A N 1
ATOM 585 C CA . SER A 1 84 ? 21.147 -8.569 -34.450 1.00 63.09 84 SER A CA 1
ATOM 586 C C . SER A 1 84 ? 21.086 -8.916 -32.959 1.00 63.09 84 SER A C 1
ATOM 588 O O . SER A 1 84 ? 20.196 -9.666 -32.562 1.00 63.09 84 SER A O 1
ATOM 590 N N . THR A 1 85 ? 22.010 -8.422 -32.131 1.00 73.75 85 THR A N 1
ATOM 591 C CA . THR A 1 85 ? 22.101 -8.826 -30.717 1.00 73.75 85 THR A CA 1
ATOM 592 C C . THR A 1 85 ? 21.515 -7.751 -29.801 1.00 73.75 85 THR A C 1
ATOM 594 O O . THR A 1 85 ? 21.913 -6.587 -29.851 1.00 73.75 85 THR A O 1
ATOM 597 N N . PHE A 1 86 ? 20.566 -8.142 -28.947 1.00 79.81 86 PHE A N 1
ATOM 598 C CA . PHE A 1 86 ? 20.006 -7.286 -27.898 1.00 79.81 86 PHE A CA 1
ATOM 599 C C . PHE A 1 86 ? 20.809 -7.447 -26.604 1.00 79.81 86 PHE A C 1
ATOM 601 O O . PHE A 1 86 ? 21.093 -8.572 -26.189 1.00 79.81 86 PHE A O 1
ATOM 608 N N . LYS A 1 87 ? 21.142 -6.338 -25.936 1.00 86.38 87 LYS A N 1
ATOM 609 C CA . LYS A 1 87 ? 21.740 -6.355 -24.595 1.00 86.38 87 LYS A CA 1
ATOM 610 C C . LYS A 1 87 ? 20.670 -6.091 -23.538 1.00 86.38 87 LYS A C 1
ATOM 612 O O . LYS A 1 87 ? 19.995 -5.064 -23.593 1.00 86.38 87 LYS A O 1
ATOM 617 N N . THR A 1 88 ? 20.556 -6.981 -22.554 1.00 90.25 88 THR A N 1
ATOM 618 C CA . THR A 1 88 ? 19.629 -6.821 -21.423 1.00 90.25 88 THR A CA 1
ATOM 619 C C . THR A 1 88 ? 20.261 -5.977 -20.321 1.00 90.25 88 THR A C 1
ATOM 621 O O . THR A 1 88 ? 21.370 -6.256 -19.864 1.00 90.25 88 THR A O 1
ATOM 624 N N . GLN A 1 89 ? 19.548 -4.942 -19.890 1.00 90.88 89 GLN A N 1
ATOM 625 C CA . GLN A 1 89 ? 19.854 -4.126 -18.718 1.00 90.88 89 GLN A CA 1
ATOM 626 C C . GLN A 1 89 ? 18.815 -4.398 -17.631 1.00 90.88 89 GLN A C 1
ATOM 628 O O . GLN A 1 89 ? 17.643 -4.601 -17.941 1.00 90.88 89 GLN A O 1
ATOM 633 N N . TYR A 1 90 ? 19.232 -4.372 -16.366 1.00 93.00 90 TYR A N 1
ATOM 634 C CA . TYR A 1 90 ? 18.367 -4.683 -15.228 1.00 93.00 90 TYR A CA 1
ATOM 635 C C . TYR A 1 90 ? 18.258 -3.492 -14.284 1.00 93.00 90 TYR A C 1
ATOM 637 O O . TYR A 1 90 ? 19.262 -2.861 -13.952 1.00 93.00 90 TYR A O 1
ATOM 645 N N . ILE A 1 91 ? 17.043 -3.214 -13.813 1.00 93.69 91 ILE A N 1
ATOM 646 C CA . ILE A 1 91 ? 16.764 -2.164 -12.829 1.00 93.69 91 ILE A CA 1
ATOM 647 C C . ILE A 1 91 ? 15.991 -2.789 -11.675 1.00 93.69 91 ILE A C 1
ATOM 649 O O . ILE A 1 91 ? 14.905 -3.330 -11.872 1.00 93.69 91 ILE A O 1
ATOM 653 N N . SER A 1 92 ? 16.534 -2.717 -10.462 1.00 94.69 92 SER A N 1
ATOM 654 C CA . SER A 1 92 ? 15.838 -3.191 -9.269 1.00 94.69 92 SER A CA 1
ATOM 655 C C . SER A 1 92 ? 14.829 -2.154 -8.778 1.00 94.69 92 SER A C 1
ATOM 657 O O . SER A 1 92 ? 15.114 -0.961 -8.693 1.00 94.69 92 SER A O 1
ATOM 659 N N . LEU A 1 93 ? 13.634 -2.626 -8.434 1.00 93.31 93 LEU A N 1
ATOM 660 C CA . LEU A 1 93 ? 12.547 -1.822 -7.897 1.00 93.31 93 LEU A CA 1
ATOM 661 C C . LEU A 1 93 ? 12.128 -2.338 -6.532 1.00 93.31 93 LEU A C 1
ATOM 663 O O . LEU A 1 93 ? 12.013 -3.545 -6.295 1.00 93.31 93 LEU A O 1
ATOM 667 N N . ARG A 1 94 ? 11.845 -1.393 -5.640 1.00 95.31 94 ARG A N 1
ATOM 668 C CA . ARG A 1 94 ? 11.316 -1.669 -4.313 1.00 95.31 94 ARG A CA 1
ATOM 669 C C . ARG A 1 94 ? 10.211 -0.678 -3.985 1.00 95.31 94 ARG A C 1
ATOM 671 O O . ARG A 1 94 ? 10.423 0.525 -4.065 1.00 95.31 94 ARG A O 1
ATOM 678 N N . GLY A 1 95 ? 9.068 -1.202 -3.565 1.00 91.94 95 GLY A N 1
ATOM 679 C CA . GLY A 1 95 ? 7.916 -0.429 -3.120 1.00 91.94 95 GLY A CA 1
ATOM 680 C C . GLY A 1 95 ? 7.213 -1.102 -1.947 1.00 91.94 95 GLY A C 1
ATOM 681 O O . GLY A 1 95 ? 7.478 -2.260 -1.616 1.00 91.94 95 GLY A O 1
ATOM 682 N N . GLU A 1 96 ? 6.318 -0.364 -1.304 1.00 92.31 96 GLU A N 1
ATOM 683 C CA . GLU A 1 96 ? 5.464 -0.879 -0.239 1.00 92.31 96 GLU A CA 1
ATOM 684 C C . GLU A 1 96 ? 4.033 -0.406 -0.481 1.00 92.31 96 GLU A C 1
ATOM 686 O O . GLU A 1 96 ? 3.762 0.791 -0.529 1.00 92.31 96 GLU A O 1
ATOM 691 N N . VAL A 1 97 ? 3.129 -1.364 -0.653 1.00 92.00 97 VAL A N 1
ATOM 692 C CA . VAL A 1 97 ? 1.689 -1.145 -0.657 1.00 92.00 97 VAL A CA 1
ATOM 693 C C . VAL A 1 97 ? 1.206 -1.285 0.776 1.00 92.00 97 VAL A C 1
ATOM 695 O O . VAL A 1 97 ? 1.407 -2.320 1.412 1.00 92.00 97 VAL A O 1
ATOM 698 N N . GLN A 1 98 ? 0.583 -0.230 1.289 1.00 91.44 98 GLN A N 1
ATOM 699 C CA . GLN A 1 98 ? 0.055 -0.177 2.647 1.00 91.44 98 GLN A CA 1
ATOM 700 C C . GLN A 1 98 ? -1.472 -0.148 2.619 1.00 91.44 98 GLN A C 1
ATOM 702 O O . GLN A 1 98 ? -2.070 0.435 1.718 1.00 91.44 98 GLN A O 1
ATOM 707 N N . SER A 1 99 ? -2.101 -0.741 3.635 1.00 90.19 99 SER A N 1
ATOM 708 C CA . SER A 1 99 ? -3.536 -0.593 3.883 1.00 90.19 99 SER A CA 1
ATOM 709 C C . SER A 1 99 ? -3.777 0.210 5.160 1.00 90.19 99 SER A C 1
ATOM 711 O O . SER A 1 99 ? -2.983 0.110 6.105 1.00 90.19 99 SER A O 1
ATOM 713 N N . PRO A 1 100 ? -4.893 0.956 5.241 1.00 90.81 100 PRO A N 1
ATOM 714 C CA . PRO A 1 100 ? -5.352 1.536 6.492 1.00 90.81 100 PRO A CA 1
ATOM 715 C C . PRO A 1 100 ? -5.426 0.486 7.598 1.00 90.81 100 PRO A C 1
ATOM 717 O O . PRO A 1 100 ? -5.913 -0.627 7.385 1.00 90.81 100 PRO A O 1
ATOM 720 N N . LYS A 1 101 ? -4.946 0.837 8.788 1.00 91.19 101 LYS A N 1
ATOM 721 C CA . LYS A 1 101 ? -4.991 -0.038 9.961 1.00 91.19 101 LYS A CA 1
ATOM 722 C C . LYS A 1 101 ? -5.568 0.737 11.126 1.00 91.19 101 LYS A C 1
ATOM 724 O O . LYS A 1 101 ? -4.975 1.714 11.563 1.00 91.19 101 LYS A O 1
ATOM 729 N N . VAL A 1 102 ? -6.701 0.282 11.646 1.00 92.44 102 VAL A N 1
ATOM 730 C CA . VAL A 1 102 ? -7.374 0.910 12.787 1.00 92.44 102 VAL A CA 1
ATOM 731 C C . VAL A 1 102 ? -7.496 -0.071 13.944 1.00 92.44 102 VAL A C 1
ATOM 733 O O . VAL A 1 102 ? -7.529 -1.286 13.746 1.00 92.44 102 VAL A O 1
ATOM 736 N N . HIS A 1 103 ? -7.542 0.459 15.157 1.00 94.19 103 HIS A N 1
ATOM 737 C CA . HIS A 1 103 ? -7.696 -0.313 16.378 1.00 94.19 103 HIS A CA 1
ATOM 738 C C . HIS A 1 103 ? -8.754 0.318 17.273 1.00 94.19 103 HIS A C 1
ATOM 740 O O . HIS A 1 103 ? -8.753 1.530 17.488 1.00 94.19 103 HIS A O 1
ATOM 746 N N . LEU A 1 104 ? -9.643 -0.524 17.793 1.00 94.06 104 LEU A N 1
ATOM 747 C CA . LEU A 1 104 ? -10.653 -0.142 18.765 1.00 94.06 104 LEU A CA 1
ATOM 748 C C . LEU A 1 104 ? -10.153 -0.495 20.165 1.00 94.06 104 LEU A C 1
ATOM 750 O O . LEU A 1 104 ? -9.779 -1.642 20.400 1.00 94.06 104 LEU A O 1
ATOM 754 N N . ASN A 1 105 ? -10.175 0.468 21.089 1.00 93.94 105 ASN A N 1
ATOM 755 C CA . ASN A 1 105 ? -9.661 0.272 22.449 1.00 93.94 105 ASN A CA 1
ATOM 756 C C . ASN A 1 105 ? -10.378 -0.852 23.218 1.00 93.94 105 ASN A C 1
ATOM 758 O O . ASN A 1 105 ? -9.781 -1.479 24.088 1.00 93.94 105 ASN A O 1
ATOM 762 N N . THR A 1 106 ? -11.655 -1.098 22.918 1.00 92.12 106 THR A N 1
ATOM 763 C CA . THR A 1 106 ? -12.410 -2.243 23.427 1.00 92.12 106 THR A CA 1
ATOM 764 C C . THR A 1 106 ? -13.408 -2.736 22.390 1.00 92.12 106 THR A C 1
ATOM 766 O O . THR A 1 106 ? -14.104 -1.938 21.769 1.00 92.12 106 THR A O 1
ATOM 769 N N . THR A 1 107 ? -13.511 -4.053 22.223 1.00 90.56 107 THR A N 1
ATOM 770 C CA . THR A 1 107 ? -14.528 -4.706 21.379 1.00 90.56 107 THR A CA 1
ATOM 771 C C . THR A 1 107 ? -15.774 -5.106 22.164 1.00 90.56 107 THR A C 1
ATOM 773 O O . THR A 1 107 ? -16.775 -5.500 21.570 1.00 90.56 107 THR A O 1
ATOM 776 N N . HIS A 1 108 ? -15.733 -4.995 23.493 1.00 90.88 108 HIS A N 1
ATOM 777 C CA . HIS A 1 108 ? -16.831 -5.363 24.373 1.00 90.88 108 HIS A CA 1
ATOM 778 C C . HIS A 1 108 ? -17.097 -4.254 25.393 1.00 90.88 108 HIS A C 1
ATOM 780 O O . HIS A 1 108 ? -16.201 -3.816 26.119 1.00 90.88 108 HIS A O 1
ATOM 786 N N . ILE A 1 109 ? -18.347 -3.800 25.463 1.00 92.00 109 ILE A N 1
ATOM 787 C CA . ILE A 1 109 ? -18.773 -2.742 26.381 1.00 92.00 109 ILE A CA 1
ATOM 788 C C . ILE A 1 109 ? -19.749 -3.356 27.376 1.00 92.00 109 ILE A C 1
ATOM 790 O O . ILE A 1 109 ? -20.894 -3.653 27.041 1.00 92.00 109 ILE A O 1
ATOM 794 N N . ALA A 1 110 ? -19.296 -3.538 28.615 1.00 90.44 110 ALA A N 1
ATOM 795 C CA . ALA A 1 110 ? -20.168 -3.954 29.703 1.00 90.44 110 ALA A CA 1
ATOM 796 C C . ALA A 1 110 ? -20.983 -2.748 30.192 1.00 90.44 110 ALA A C 1
ATOM 798 O O . ALA A 1 110 ? -20.451 -1.823 30.810 1.00 90.44 110 ALA A O 1
ATOM 799 N N . TRP A 1 111 ? -22.284 -2.762 29.916 1.00 88.31 111 TRP A N 1
ATOM 800 C CA . TRP A 1 111 ? -23.196 -1.699 30.343 1.00 88.31 111 TRP A CA 1
ATOM 801 C C . TRP A 1 111 ? -23.478 -1.736 31.849 1.00 88.31 111 TRP A C 1
ATOM 803 O O . TRP A 1 111 ? -23.616 -0.681 32.470 1.00 88.31 111 TRP A O 1
ATOM 813 N N . GLY A 1 112 ? -23.464 -2.933 32.444 1.00 89.75 112 GLY A N 1
ATOM 814 C CA . GLY A 1 112 ? -23.866 -3.150 33.831 1.00 89.75 112 GLY A CA 1
ATOM 815 C C . GLY A 1 112 ? -25.376 -2.976 34.000 1.00 89.75 112 GLY A C 1
ATOM 816 O O . GLY A 1 112 ? -26.145 -3.244 33.079 1.00 89.75 112 GLY A O 1
ATOM 817 N N . THR A 1 113 ? -25.802 -2.518 35.174 1.00 91.81 113 THR A N 1
ATOM 818 C CA . THR A 1 113 ? -27.212 -2.224 35.449 1.00 91.81 113 THR A CA 1
ATOM 819 C C . THR A 1 113 ? -27.578 -0.852 34.890 1.00 91.81 113 THR A C 1
ATOM 821 O O . THR A 1 113 ? -27.015 0.161 35.303 1.00 91.81 113 THR A O 1
ATOM 824 N N . CYS A 1 114 ? -28.537 -0.807 33.968 1.00 93.62 114 CYS A N 1
ATOM 825 C CA . CYS A 1 114 ? -29.099 0.433 33.436 1.00 93.62 114 CYS A CA 1
ATOM 826 C C . CYS A 1 114 ? -30.553 0.573 33.893 1.00 93.62 114 CYS A C 1
ATOM 828 O O . CYS A 1 114 ? -31.326 -0.381 33.805 1.00 93.62 114 CYS A O 1
ATOM 830 N N . PHE A 1 115 ? -30.925 1.755 34.382 1.00 93.50 115 PHE A N 1
ATOM 831 C CA . PHE A 1 115 ? -32.285 2.034 34.838 1.00 93.50 115 PHE A CA 1
ATOM 832 C C . PHE A 1 115 ? -33.124 2.640 33.715 1.00 93.50 115 PHE A C 1
ATOM 834 O O . PHE A 1 115 ? -32.632 3.423 32.900 1.00 93.50 115 PHE A O 1
ATOM 841 N N . VAL A 1 116 ? -34.412 2.300 33.692 1.00 93.31 116 VAL A N 1
ATOM 842 C CA . VAL A 1 116 ? -35.359 2.845 32.715 1.00 93.31 116 VAL A CA 1
ATOM 843 C C . VAL A 1 116 ? -35.438 4.364 32.876 1.00 93.31 116 VAL A C 1
ATOM 845 O O . VAL A 1 116 ? -35.626 4.870 33.978 1.00 93.31 116 VAL A O 1
ATOM 848 N N . GLY A 1 117 ? -35.279 5.087 31.767 1.00 93.88 117 GLY A N 1
ATOM 849 C CA . GLY A 1 117 ? -35.314 6.551 31.741 1.00 93.88 117 GLY A CA 1
ATOM 850 C C . GLY A 1 117 ? -34.008 7.246 32.145 1.00 93.88 117 GLY A C 1
ATOM 851 O O . GLY A 1 117 ? -33.950 8.470 32.078 1.00 93.88 117 GLY A O 1
ATOM 852 N N . VAL A 1 118 ? -32.954 6.506 32.516 1.00 94.56 118 VAL A N 1
ATOM 853 C CA . VAL A 1 118 ? -31.649 7.087 32.873 1.00 94.56 118 VAL A CA 1
ATOM 854 C C . VAL A 1 118 ? -30.649 6.872 31.727 1.00 94.56 118 VAL A C 1
ATOM 856 O O . VAL A 1 118 ? -30.295 5.724 31.446 1.00 94.56 118 VAL A O 1
ATOM 859 N N . PRO A 1 119 ? -30.169 7.936 31.050 1.00 93.44 119 PRO A N 1
ATOM 860 C CA . PRO A 1 119 ? -29.199 7.792 29.971 1.00 93.44 119 PRO A CA 1
ATOM 861 C C . PRO A 1 119 ? -27.841 7.337 30.517 1.00 93.44 119 PRO A C 1
ATOM 863 O O . PRO A 1 119 ? -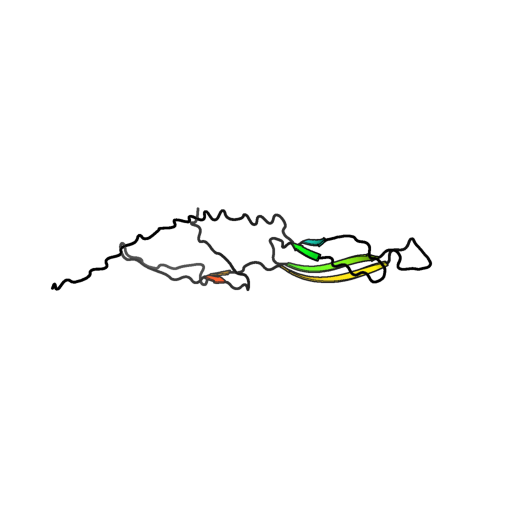27.283 7.945 31.430 1.00 93.44 119 PRO A O 1
ATOM 866 N N . VAL A 1 120 ? -27.285 6.283 29.920 1.00 93.69 120 VAL A N 1
ATOM 867 C CA . VAL A 1 120 ? -25.932 5.793 30.205 1.00 93.69 120 VAL A CA 1
ATOM 868 C C . VAL A 1 120 ? -25.084 5.999 28.956 1.00 93.69 120 VAL A C 1
ATOM 870 O O . VAL A 1 120 ? -25.457 5.556 27.873 1.00 93.69 120 VAL A O 1
ATOM 873 N N . VAL A 1 121 ? -23.941 6.669 29.098 1.00 92.88 121 VAL A N 1
ATOM 874 C CA . VAL A 1 121 ? -23.010 6.952 27.995 1.00 92.88 121 VAL A CA 1
ATOM 875 C C . VAL A 1 121 ? -21.683 6.259 28.270 1.00 92.88 121 VAL A C 1
ATOM 877 O O . VAL A 1 121 ? -21.180 6.275 29.394 1.00 92.88 121 VAL A O 1
ATOM 880 N N . ARG A 1 122 ? -21.107 5.643 27.237 1.00 91.31 122 ARG A N 1
ATOM 881 C CA . ARG A 1 122 ? -19.781 5.023 27.276 1.00 91.31 122 ARG A CA 1
ATOM 882 C C . ARG A 1 122 ? -18.956 5.536 26.106 1.00 91.31 122 ARG A C 1
ATOM 884 O O . ARG A 1 122 ? -19.465 5.651 24.995 1.00 91.31 122 ARG A O 1
ATOM 891 N N . THR A 1 123 ? -17.686 5.817 26.365 1.00 92.88 123 THR A N 1
ATOM 892 C CA . THR A 1 123 ? -16.747 6.305 25.352 1.00 92.88 123 THR A CA 1
ATOM 893 C C . THR A 1 123 ? -15.898 5.153 24.837 1.00 92.88 123 THR A C 1
ATOM 895 O O . THR A 1 123 ? -15.340 4.384 25.620 1.00 92.88 123 THR A O 1
ATOM 898 N N . VAL A 1 124 ? -15.782 5.060 23.515 1.00 93.19 124 VAL A N 1
ATOM 899 C CA . VAL A 1 124 ? -14.915 4.110 22.815 1.00 93.19 124 VAL A CA 1
ATOM 900 C C . VAL A 1 124 ? -13.967 4.914 21.940 1.00 93.19 124 VAL A C 1
ATOM 902 O O . VAL A 1 124 ? -14.381 5.880 21.298 1.00 93.19 124 VAL A O 1
ATOM 905 N N . THR A 1 125 ? -12.703 4.516 21.914 1.00 94.62 125 THR A N 1
ATOM 906 C CA . THR A 1 125 ? -11.660 5.193 21.145 1.00 94.62 125 THR A CA 1
ATOM 907 C C . THR A 1 125 ? -11.274 4.325 19.958 1.00 94.62 125 THR A C 1
ATOM 909 O O . THR A 1 125 ? -10.849 3.181 20.130 1.00 94.62 125 THR A O 1
ATOM 912 N N . LEU A 1 126 ? -11.403 4.885 18.754 1.00 94.56 126 LEU A N 1
ATOM 913 C CA . LEU A 1 126 ? -10.874 4.313 17.520 1.00 94.56 126 LEU A CA 1
ATOM 914 C C . LEU A 1 126 ? -9.588 5.054 17.149 1.00 94.56 126 LEU A C 1
ATOM 916 O O . LEU A 1 126 ? -9.597 6.270 16.968 1.00 94.56 126 LEU A O 1
ATOM 920 N N . THR A 1 127 ? -8.487 4.325 17.024 1.00 95.12 127 THR A N 1
ATOM 921 C CA . THR A 1 127 ? -7.173 4.885 16.701 1.00 95.12 127 THR A CA 1
ATOM 922 C C . THR A 1 127 ? -6.708 4.369 15.348 1.00 95.12 127 THR A C 1
ATOM 924 O O . THR A 1 127 ? -6.643 3.160 15.127 1.00 95.12 127 THR A O 1
ATOM 927 N N . ASN A 1 128 ? -6.352 5.280 14.443 1.00 94.69 128 ASN A N 1
ATOM 928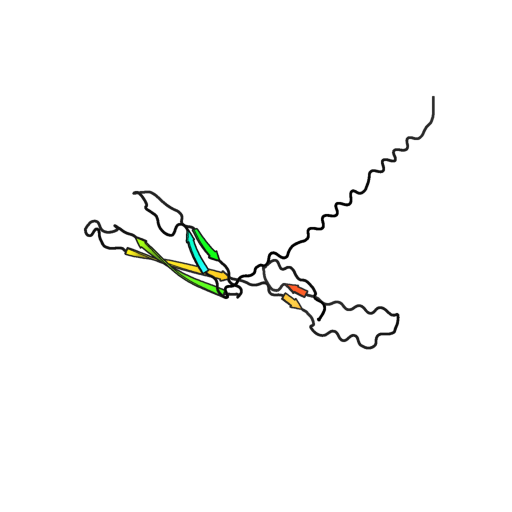 C CA . ASN A 1 128 ? -5.640 4.930 13.220 1.00 94.69 128 ASN A CA 1
ATOM 929 C C . ASN A 1 128 ? -4.169 4.653 13.560 1.00 94.69 128 ASN A C 1
ATOM 931 O O . ASN A 1 128 ? -3.459 5.534 14.033 1.00 94.69 128 ASN A O 1
ATOM 935 N N . LEU A 1 129 ? -3.739 3.413 13.346 1.00 93.69 129 LEU A N 1
ATOM 936 C CA . LEU A 1 129 ? -2.372 2.939 13.560 1.00 93.69 129 LEU A CA 1
ATOM 937 C C . LEU A 1 129 ? -1.511 3.031 12.294 1.00 93.69 129 LEU A C 1
ATOM 939 O O . LEU A 1 129 ? -0.333 2.685 12.331 1.00 93.69 129 LEU A O 1
ATOM 943 N N . SER A 1 130 ? -2.103 3.413 11.164 1.00 91.25 130 SER A N 1
ATOM 944 C CA . SER A 1 130 ? -1.400 3.577 9.896 1.00 91.25 130 SER A CA 1
ATOM 945 C C . SER A 1 130 ? -1.065 5.041 9.627 1.00 91.25 130 SER A C 1
ATOM 947 O O . SER A 1 130 ? -1.736 5.949 10.112 1.00 91.25 130 SER A O 1
ATOM 949 N N . ASN A 1 131 ? -0.071 5.265 8.768 1.00 89.50 131 ASN A N 1
ATOM 950 C CA . ASN A 1 131 ? 0.276 6.600 8.272 1.00 89.50 131 ASN A CA 1
ATOM 951 C C . ASN A 1 131 ? -0.656 7.070 7.138 1.00 89.50 131 ASN A C 1
ATOM 953 O O . ASN A 1 131 ? -0.392 8.085 6.499 1.00 89.50 131 ASN A O 1
ATOM 957 N N . LEU A 1 132 ? -1.727 6.322 6.856 1.00 90.25 132 LEU A N 1
ATOM 958 C CA . LEU A 1 132 ? -2.672 6.615 5.787 1.00 90.25 132 LEU A CA 1
ATOM 959 C C . LEU A 1 132 ? -3.890 7.344 6.345 1.00 90.25 132 LEU A C 1
ATOM 961 O O . LEU A 1 132 ? -4.467 6.925 7.350 1.00 90.25 132 LEU A O 1
ATOM 965 N N . SER A 1 133 ? -4.324 8.409 5.669 1.00 90.56 133 SER A N 1
ATOM 966 C CA . SER A 1 133 ? -5.601 9.054 5.982 1.00 90.56 133 SER A CA 1
ATOM 967 C C . SER A 1 133 ? -6.735 8.043 5.807 1.00 90.56 133 SER A C 1
ATOM 969 O O . SER A 1 133 ? -6.855 7.412 4.758 1.00 90.56 133 SER A O 1
ATOM 971 N N . THR A 1 134 ? -7.538 7.851 6.854 1.00 88.81 134 THR A N 1
ATOM 972 C CA . THR A 1 134 ? -8.545 6.786 6.911 1.00 88.81 134 THR A CA 1
ATOM 973 C C . THR A 1 134 ? -9.906 7.374 7.258 1.00 88.81 134 THR A C 1
ATOM 975 O O . THR A 1 134 ? -10.029 8.134 8.216 1.00 88.81 134 THR A O 1
ATOM 978 N N . LYS A 1 135 ? -10.939 6.991 6.504 1.00 89.56 135 LYS A N 1
ATOM 979 C CA . LYS A 1 135 ? -12.346 7.274 6.819 1.00 89.56 135 LYS A CA 1
ATOM 980 C C . LYS A 1 135 ? -12.960 6.035 7.478 1.00 89.56 135 LYS A C 1
ATOM 982 O O . LYS A 1 135 ? -12.650 4.918 7.073 1.00 89.56 135 LYS A O 1
ATOM 987 N N . PHE A 1 136 ? -13.824 6.215 8.475 1.00 88.75 136 PHE A N 1
ATOM 988 C CA . PHE A 1 136 ? -14.526 5.114 9.142 1.00 88.75 136 PHE A CA 1
ATOM 989 C C . PHE A 1 136 ? -16.028 5.398 9.224 1.00 88.75 136 PHE A C 1
ATOM 991 O O . PHE A 1 136 ? -16.446 6.554 9.249 1.00 88.75 136 PHE A O 1
ATOM 998 N N . LYS A 1 137 ? -16.834 4.334 9.271 1.00 89.50 137 LYS A N 1
ATOM 999 C CA . LYS A 1 137 ? -18.280 4.396 9.503 1.00 89.50 137 LYS A CA 1
ATOM 1000 C C . LYS A 1 137 ? -18.703 3.284 10.453 1.00 89.50 137 LYS A C 1
ATOM 1002 O O . LYS A 1 137 ? -18.080 2.225 10.481 1.00 89.50 137 LYS A O 1
ATOM 1007 N N . TRP A 1 138 ? -19.764 3.533 11.207 1.00 87.44 138 TRP A N 1
ATOM 1008 C CA . TRP A 1 138 ? -20.431 2.518 12.015 1.00 87.44 138 TRP A CA 1
ATOM 1009 C C . TRP A 1 138 ? -21.612 1.960 11.230 1.00 87.44 138 TRP A C 1
ATOM 1011 O O . TRP A 1 138 ? -22.411 2.728 10.697 1.00 87.44 138 TRP A O 1
ATOM 1021 N N . GLU A 1 139 ? -21.737 0.639 11.173 1.00 87.94 139 GLU A N 1
ATOM 1022 C CA . GLU A 1 139 ? -22.894 -0.033 10.582 1.00 87.94 139 GLU A CA 1
ATOM 1023 C C . GLU A 1 139 ? -23.691 -0.724 11.684 1.00 87.94 139 GLU A C 1
ATOM 1025 O O . GLU A 1 139 ? -23.121 -1.261 12.637 1.00 87.94 139 GLU A O 1
ATOM 1030 N N . ARG A 1 140 ? -25.024 -0.674 11.586 1.00 87.38 140 ARG A N 1
ATOM 1031 C CA . ARG A 1 140 ? -25.871 -1.446 12.495 1.00 87.38 140 ARG A CA 1
ATOM 1032 C C . ARG A 1 140 ? -25.743 -2.933 12.144 1.00 87.38 140 ARG A C 1
ATOM 1034 O O . ARG A 1 140 ? -25.702 -3.244 10.955 1.00 87.38 140 ARG A O 1
ATOM 1041 N N . PRO A 1 141 ? -25.706 -3.836 13.140 1.00 78.00 141 PRO A N 1
ATOM 1042 C CA . PRO A 1 141 ? -25.815 -5.260 12.861 1.00 78.00 141 PRO A CA 1
ATOM 1043 C C . PRO A 1 141 ? -27.129 -5.519 12.114 1.00 78.00 141 PRO A C 1
ATOM 1045 O O . PRO A 1 141 ? -28.169 -4.983 12.512 1.00 78.00 141 PRO A O 1
ATOM 1048 N N . MET A 1 142 ? -27.040 -6.263 11.007 1.00 61.78 142 MET A N 1
ATOM 1049 C CA . MET A 1 142 ? -28.206 -6.781 10.282 1.00 61.78 142 MET A CA 1
ATOM 1050 C C . MET A 1 142 ? -28.860 -7.928 11.045 1.00 61.78 142 MET A C 1
ATOM 1052 O O . MET A 1 142 ? -28.123 -8.651 11.755 1.00 61.78 142 MET A O 1
#

InterPro domains:
  IPR013783 Immunoglobulin-like fold [G3DSA:2.60.40.10] (94-142)
  IPR033304 Deleted in lung and esophageal cancer protein 1 [PTHR46348] (31-139)
  IPR060647 DLEC1, sixth Ig-like domain [PF23316] (100-141)

Foldseek 3Di:
DDDDDDDDPDDDDDPPPPPPPPPPPPPPPQVFAAKDKDKVPPDDDADVVGDDDIDIDIGGHPDKDWDWDKDWDWDADPDPPDRPDTDIDIDIDTDIDDDWDKDKPDPDDDQDDDDPPDDDDDDIDIDTPDPDDDDDDDDDDD

pLDDT: mean 78.29, std 21.72, range [30.45, 95.31]

Radius of gyration: 31.17 Å; chains: 1; bounding box: 65×79×71 Å

Organism: NCBI:txid236787

=== Feature glossary ===
The record interleaves many kinds of information about one protein. Here is each kind framed as the question it answers.

Q: Are the domains correctly placed relative to each other?
A: Predicted aligned error is AlphaFold's pairwise confidence. Unlike pLDDT (per-residue), PAE is per-residue-pair and captures whether two parts of the structure are correctly placed relative to each other. Units are ångströms of expected positional error.

Q: Which residues are in helices, strands, or loops?
A: Eight-state secondary structure (DSSP): H is the canonical α-helix, G the tighter 3₁₀-helix, I the wider π-helix; E/B are β-structure, T and S are turns and bends, and '-' is everything else. DSSP derives these from the pattern of main-chain N–H···O=C hydrogen bonds, not from the sequence.

Q: What if only a Cα trace is available?
A: P-SEA three-state annotation labels each residue as helix, strand, or coil based purely on the geometry of the Cα trace. It serves as a fallback when the full backbone (and thus DSSP) is unavailable.

Q: What are the backbone torsion angles?
A: φ (phi) and ψ (psi) are the two rotatable backbone dihedrals per residue: φ is the C(i-1)–N–Cα–C torsion, ψ is the N–Cα–C–N(i+1) torsion, both in degrees on (−180°, 180°]. α-helical residues cluster near (−60°, −45°); β-strand residues near (−120°, +130°). A Ramachandran plot is simply a scatter of (φ, ψ) for every residue.

Q: What known structures does this most resemble?
A: Structural nearest neighbors (via Foldseek easy-search vs the PDB). Reported per hit: target PDB id, E-value, and alignment TM-score. A TM-score above ~0.5 is the conventional threshold for 'same fold'.

Q: What family and function is it annotated with?
A: Database cross-references. InterPro integrates a dozen domain/family signature databases into unified entries with residue-range hits. GO terms attach function/process/location labels with evidence codes. CATH codes position the fold in a four-level structural taxonomy. Organism is the NCBI-taxonomy species name.

Q: Which residues are buried vs exposed?
A: Solvent accessibility: the surface area of each residue that a 1.4 Å water probe can touch, in Å². When only backbone atoms are present the absolute values are lower than full-atom SASA (side chains contribute most of the area) and are flagged as backbone-only.

Q: What do the diagnostic plots show?
A: Three diagnostic plots accompany the record. The Cα contact map visualizes the tertiary structure as a 2D adjacency matrix (8 Å cutoff, sequence-local contacts suppressed). 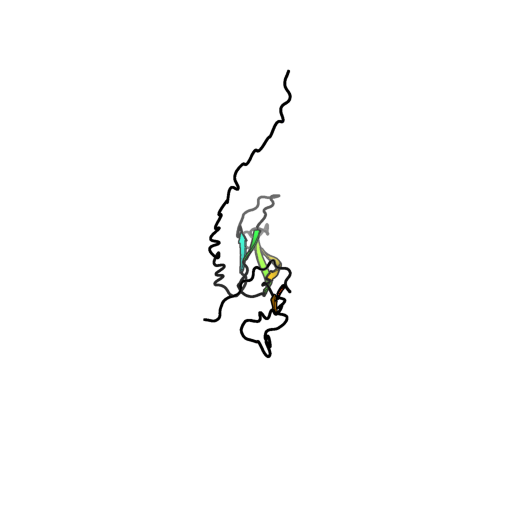The Ramachandran plot shows the distribution of backbone (φ, ψ) torsions, with points in the α and β basins reflecting secondary structure content. The PAE plot shows AlphaFold's inter-residue confidence as a color matrix.

Q: What is the amino-acid chain?
A: The amino-acid sequence is the protein's primary structure: the linear order of residues from the N-terminus to the C-terminus, written in one-letter code. Everything else here — the 3D coordinates, the secondary structure, the domain annotations — is ultimately a consequence of this string.

Q: What do the rendered images show?
A: The six renders are orthographic views along the three Cartesian axes in both directions. Representation (cartoon, sticks, or surface) and color scheme (sequence-rainbow or by-chain) vary across proteins so the training set covers all the common visualization conventions.

Q: Where is each backbone atom in 3D?
A: The mmCIF table is the protein's shape written out atom by atom. For each backbone N, Cα, C, and carbonyl O, it records an (x, y, z) coordinate triple in Å plus the residue type, chain letter, and residue number.

Q: How mobile is each atom in the crystal?
A: For experimental (PDB) structures, the B-factor (temperature factor) quantifies the positional spread of each atom in the crystal — a combination of thermal vibration and static disorder — in units of Å². High B-factors mark flexible loops or poorly resolved regions; low B-factors mark the rigid, well-ordered core.

Q: How big and how compact is the whole molecule?
A: Three whole-structure scalars: the radius of gyration (RMS distance of Cα from centroid, in Å), the count of Cα–Cα contacts (pairs closer than 8 Å and separated by more than four residues in sequence — i.e. tertiary, not local, contacts), and the bounding-box dimensions. Together they distinguish compact globular folds from extended fibres or disordered chains.

Q: What does the local fold look like, residue by residue?
A: A 3Di character summarizes, for each residue, the relative orientation of the Cα frame of its nearest spatial neighbor. Because it encodes fold topology rather than chemistry, 3Di alignments detect remote structural similarity that sequence alignment misses.

Q: How confident is the AlphaFold model at each residue?
A: For AlphaFold models, the B-factor field carries pLDDT — the model's own estimate of local accuracy on a 0–100 scale. Regions with pLDDT<50 should be treated as essentially unmodeled; they often correspond to intrinsically disordered segments.